Protein AF-A0A3A2ZMP0-F1 (afdb_monomer)

pLDDT: mean 93.8, std 7.43, range [56.88, 98.19]

Sequence (70 aa):
MTRRPNFLVIVADDLGFSDTGAYGGEIKTPNIDNLAKTGIRFTDFYAAAACSPTRAMLLSGTDNRRSLGV

Foldseek 3Di:
DDDDDDDDDDDDDPDDQQCDVLNPHPDDDPVVNVCVVVDPDDPDDDAPPDDVQRVQCVVPVDHSCVSVVD

Solvent-accessible surface area (backbone atoms only — not comparable to full-atom values): 4716 Å² total; per-residue (Å²): 132,86,77,82,82,87,87,87,88,86,83,80,80,92,72,55,78,54,49,36,43,73,59,74,18,88,47,91,38,68,71,61,33,49,49,42,72,76,55,84,72,80,94,85,77,85,76,56,100,46,70,68,52,34,55,35,20,69,76,67,76,41,56,57,48,74,48,68,74,100

Secondary structure (DSSP, 8-state):
-PPPPP------SS--GGGSGGGT-SS--HHHHHHHHHS---SS----SSHHHHHHHHHHSS-HHHHH--

Organism: NCBI:txid2070753

Mean predicted aligned error: 3.95 Å

Radius of gyration: 15.16 Å; Cα contacts (8 Å, |Δi|>4): 48; chains: 1; bounding box: 42×20×39 Å

Structure (mmCIF, N/CA/C/O backbone):
data_AF-A0A3A2ZMP0-F1
#
_entry.id   AF-A0A3A2ZMP0-F1
#
loop_
_atom_site.group_PDB
_atom_site.id
_atom_site.type_symbol
_atom_site.label_atom_id
_atom_site.label_alt_id
_atom_site.label_comp_id
_atom_site.label_asym_id
_atom_site.label_entity_id
_atom_site.label_seq_id
_atom_site.pdbx_PDB_ins_code
_atom_site.Cartn_x
_atom_site.Cartn_y
_atom_site.Cartn_z
_atom_site.occupancy
_atom_site.B_iso_or_equiv
_atom_site.auth_seq_id
_atom_site.auth_comp_id
_atom_site.auth_asym_id
_atom_site.auth_atom_id
_atom_site.pdbx_PDB_model_num
ATOM 1 N N . MET A 1 1 ? -33.263 8.567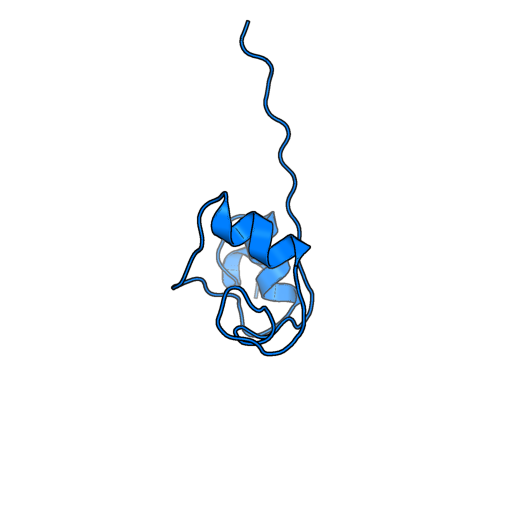 -9.633 1.00 56.88 1 MET A N 1
ATOM 2 C CA . MET A 1 1 ? -31.961 8.271 -10.272 1.00 56.88 1 MET A CA 1
ATOM 3 C C . MET A 1 1 ? -30.945 8.062 -9.164 1.00 56.88 1 MET A C 1
ATOM 5 O O . MET A 1 1 ? -30.870 8.907 -8.281 1.00 56.88 1 MET A O 1
ATOM 9 N N . THR A 1 2 ? -30.228 6.940 -9.143 1.00 80.88 2 THR A N 1
ATOM 10 C CA . THR A 1 2 ? -29.152 6.722 -8.168 1.00 80.88 2 THR A CA 1
ATOM 11 C C . THR A 1 2 ? -28.000 7.676 -8.483 1.00 80.88 2 THR A C 1
ATOM 13 O O . THR A 1 2 ? -27.560 7.785 -9.628 1.00 80.88 2 THR A O 1
ATOM 16 N N . ARG A 1 3 ? -27.550 8.441 -7.483 1.00 92.94 3 ARG A N 1
ATOM 17 C CA . ARG A 1 3 ? -26.414 9.358 -7.639 1.00 92.94 3 ARG A CA 1
ATOM 18 C C . ARG A 1 3 ? -25.165 8.532 -7.953 1.00 92.94 3 ARG A C 1
ATOM 20 O O . ARG A 1 3 ? -24.905 7.547 -7.266 1.00 92.94 3 ARG A O 1
ATOM 27 N N . ARG A 1 4 ? -24.402 8.929 -8.978 1.00 95.75 4 ARG A N 1
ATOM 28 C CA . ARG A 1 4 ? -23.124 8.275 -9.300 1.00 95.75 4 ARG A CA 1
ATOM 29 C C . ARG A 1 4 ? -22.184 8.377 -8.088 1.00 95.75 4 ARG A C 1
ATOM 31 O O . ARG A 1 4 ? -22.060 9.478 -7.543 1.00 95.75 4 ARG A O 1
ATOM 38 N N . PRO A 1 5 ? -21.561 7.271 -7.650 1.00 96.75 5 PRO A N 1
ATOM 39 C CA . PRO A 1 5 ? -20.620 7.308 -6.540 1.00 96.75 5 PRO A CA 1
ATOM 40 C C . PRO A 1 5 ? -19.339 8.047 -6.942 1.00 96.75 5 PRO A C 1
ATOM 42 O O . PRO A 1 5 ? -18.961 8.066 -8.114 1.00 96.75 5 PRO A O 1
ATOM 45 N N . ASN A 1 6 ? -18.669 8.636 -5.954 1.00 97.12 6 ASN A N 1
ATOM 46 C CA . ASN A 1 6 ? -17.312 9.153 -6.110 1.00 97.12 6 ASN A CA 1
ATOM 47 C C . ASN A 1 6 ? -16.318 8.065 -5.696 1.00 97.12 6 ASN A C 1
ATOM 49 O O . ASN A 1 6 ? -16.554 7.369 -4.709 1.00 97.12 6 ASN A O 1
ATOM 53 N N . PHE A 1 7 ? -15.200 7.965 -6.409 1.00 96.88 7 PHE A N 1
ATOM 54 C CA . PHE A 1 7 ? -14.109 7.051 -6.081 1.00 96.88 7 PHE A CA 1
ATOM 55 C C . PHE A 1 7 ? -12.891 7.861 -5.633 1.00 96.88 7 PHE A C 1
ATOM 57 O O . PHE A 1 7 ? -12.458 8.765 -6.345 1.00 96.88 7 PHE A O 1
ATOM 64 N N . LEU A 1 8 ? -12.348 7.540 -4.457 1.00 97.06 8 LEU A N 1
ATOM 65 C CA . LEU A 1 8 ? -11.112 8.114 -3.926 1.00 97.06 8 LEU A CA 1
ATOM 66 C C . LEU A 1 8 ? -10.092 6.987 -3.756 1.00 97.06 8 LEU A C 1
ATOM 68 O O . LEU A 1 8 ? -10.333 6.052 -2.997 1.00 97.06 8 LEU A O 1
ATOM 72 N N . VAL A 1 9 ? -8.963 7.090 -4.456 1.00 97.12 9 VAL A N 1
ATOM 73 C CA . VAL A 1 9 ? -7.847 6.141 -4.360 1.00 97.12 9 VAL A CA 1
ATOM 74 C C . VAL A 1 9 ? -6.689 6.839 -3.656 1.00 97.12 9 VAL A C 1
ATOM 76 O O . VAL A 1 9 ? -6.211 7.868 -4.128 1.00 97.12 9 VAL A O 1
ATOM 79 N N . ILE A 1 10 ? -6.253 6.291 -2.522 1.00 97.44 10 ILE A N 1
ATOM 80 C CA . ILE A 1 10 ? -5.124 6.803 -1.735 1.00 97.44 10 ILE A CA 1
ATOM 81 C C . ILE A 1 10 ? -3.975 5.804 -1.870 1.00 97.44 10 ILE A C 1
ATOM 83 O O . ILE A 1 10 ? -4.145 4.630 -1.552 1.00 97.44 10 ILE A O 1
ATOM 87 N N . VAL A 1 11 ? -2.816 6.270 -2.338 1.00 97.19 11 VAL A N 1
ATOM 88 C CA . VAL A 1 11 ? -1.608 5.452 -2.514 1.00 97.19 11 VAL A CA 1
ATOM 89 C C . VAL A 1 11 ? -0.509 6.021 -1.625 1.00 97.19 11 VAL A C 1
ATOM 91 O O . VAL A 1 11 ? -0.079 7.153 -1.838 1.00 97.19 11 VAL A O 1
ATOM 94 N N . ALA A 1 12 ? -0.071 5.247 -0.634 1.00 97.00 12 ALA A N 1
ATOM 95 C CA . ALA A 1 12 ? 1.087 5.582 0.190 1.00 97.00 12 ALA A CA 1
ATOM 96 C C . ALA A 1 12 ? 2.384 5.134 -0.506 1.00 97.00 12 ALA A C 1
ATOM 98 O O . ALA A 1 12 ? 2.376 4.136 -1.226 1.00 97.00 12 ALA A O 1
ATOM 99 N N . ASP A 1 13 ? 3.473 5.879 -0.310 1.00 97.19 13 ASP A N 1
ATOM 100 C CA . ASP A 1 13 ? 4.807 5.525 -0.812 1.00 97.19 13 ASP A CA 1
ATOM 101 C C . ASP A 1 13 ? 5.617 4.877 0.312 1.00 97.19 13 ASP A C 1
ATOM 103 O O . ASP A 1 13 ? 5.588 5.381 1.434 1.00 97.19 13 ASP A O 1
ATOM 107 N N . ASP A 1 14 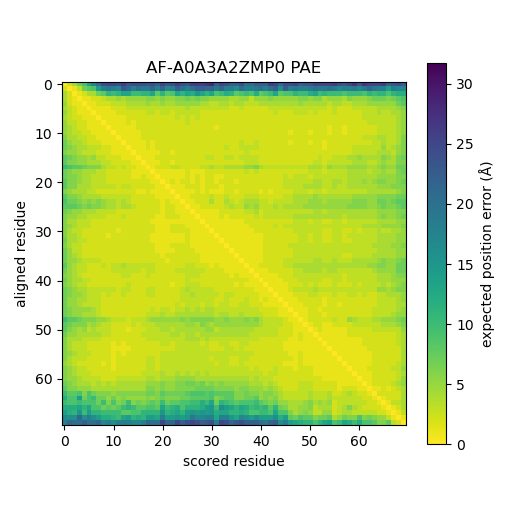? 6.284 3.762 0.014 1.00 95.81 14 ASP A N 1
ATOM 108 C CA . ASP A 1 14 ? 7.135 2.994 0.938 1.00 95.81 14 ASP A CA 1
ATOM 109 C C . ASP A 1 14 ? 6.519 2.662 2.315 1.00 95.81 14 ASP A C 1
ATOM 111 O O . ASP A 1 14 ? 7.229 2.492 3.304 1.00 95.81 14 ASP A O 1
ATOM 115 N N . LEU A 1 15 ? 5.190 2.520 2.388 1.00 96.12 15 LEU A N 1
ATOM 116 C CA . LEU A 1 15 ? 4.501 2.077 3.602 1.00 96.12 15 LEU A CA 1
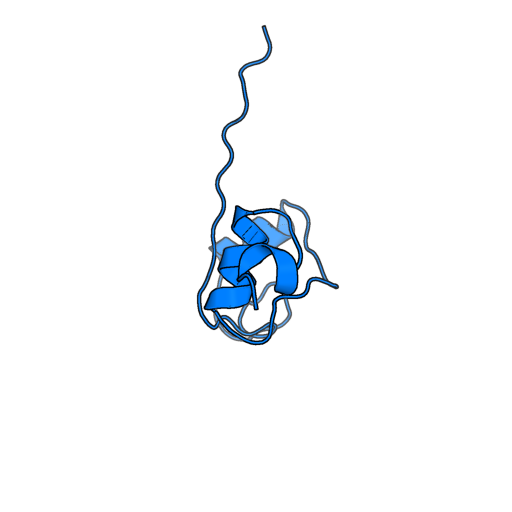ATOM 117 C C . LEU A 1 15 ? 4.640 0.558 3.770 1.00 96.12 15 LEU A C 1
ATOM 119 O O . LEU A 1 15 ? 4.102 -0.217 2.974 1.00 96.12 15 LEU A O 1
ATOM 123 N N . GLY A 1 16 ? 5.329 0.133 4.825 1.00 94.25 16 GLY A N 1
ATOM 124 C CA . GLY A 1 16 ? 5.496 -1.267 5.182 1.00 94.25 16 GLY A CA 1
ATOM 125 C C . GLY A 1 16 ? 4.191 -1.915 5.646 1.00 94.25 16 GLY A C 1
ATOM 126 O O . GLY A 1 16 ? 3.306 -1.274 6.215 1.00 94.25 16 GLY A O 1
ATOM 127 N N . PHE A 1 17 ? 4.076 -3.232 5.443 1.00 93.81 17 PHE A N 1
ATOM 128 C CA . PHE A 1 17 ? 2.881 -3.990 5.834 1.00 93.81 17 PHE A CA 1
ATOM 129 C C . PHE A 1 17 ? 2.568 -3.852 7.332 1.00 93.81 17 PHE A C 1
ATOM 131 O O . PHE A 1 17 ? 1.416 -3.658 7.710 1.00 93.81 17 PHE A O 1
ATOM 138 N N . SER A 1 18 ? 3.596 -3.893 8.182 1.00 93.94 18 SER A N 1
ATOM 139 C CA . SER A 1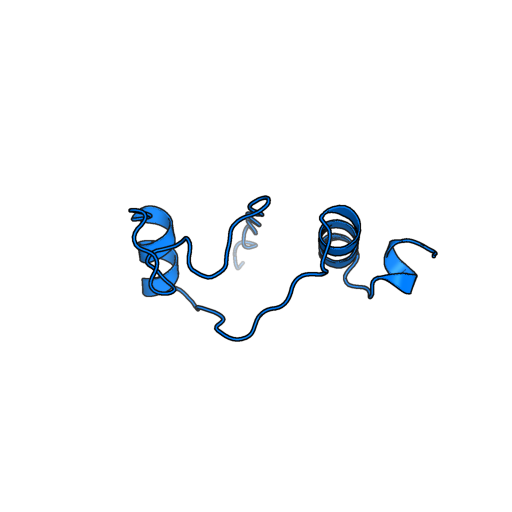 18 ? 3.478 -3.787 9.639 1.00 93.94 18 SER A CA 1
ATOM 140 C C . SER A 1 18 ? 3.545 -2.353 10.171 1.00 93.94 18 SER A C 1
ATOM 142 O O . SER A 1 18 ? 3.699 -2.177 11.373 1.00 93.94 18 SER A O 1
ATOM 144 N N . ASP A 1 19 ? 3.450 -1.324 9.328 1.00 96.12 19 ASP A N 1
ATOM 145 C CA . ASP A 1 19 ? 3.566 0.062 9.805 1.00 96.12 19 ASP A CA 1
ATOM 146 C C . ASP A 1 19 ? 2.251 0.589 10.382 1.00 96.12 19 ASP A C 1
ATOM 148 O O . ASP A 1 19 ? 2.251 1.450 11.257 1.00 96.12 19 ASP A O 1
ATOM 152 N N . THR A 1 20 ? 1.109 0.078 9.919 1.00 96.62 20 THR A N 1
ATOM 153 C CA . THR A 1 20 ? -0.208 0.529 10.398 1.00 96.62 20 THR A CA 1
ATOM 154 C C . THR A 1 20 ? -0.728 -0.360 11.523 1.00 96.62 20 THR A C 1
ATOM 156 O O . THR A 1 20 ? -0.600 -1.589 11.472 1.00 96.62 20 THR A O 1
ATOM 159 N N . GLY A 1 21 ? -1.398 0.242 12.508 1.00 96.56 21 GLY A N 1
ATOM 160 C CA . GLY A 1 21 ? -2.049 -0.489 13.600 1.00 96.56 21 GLY A CA 1
ATOM 161 C C . GLY A 1 21 ? -3.059 -1.525 13.093 1.00 96.56 21 GLY A C 1
ATOM 162 O O . GLY A 1 21 ? -3.175 -2.618 13.648 1.00 96.56 21 GLY A O 1
ATOM 163 N N . ALA A 1 22 ? -3.717 -1.240 11.966 1.00 95.75 22 ALA A N 1
ATOM 164 C CA . ALA A 1 22 ? -4.607 -2.160 11.263 1.00 95.75 22 ALA A CA 1
ATOM 165 C C . ALA A 1 22 ? -3.967 -3.506 10.875 1.00 95.75 22 ALA A C 1
ATOM 167 O O . ALA A 1 22 ? -4.711 -4.462 10.679 1.00 95.75 22 ALA A O 1
ATOM 168 N N . TYR A 1 23 ? -2.641 -3.615 10.778 1.00 96.38 23 TYR A N 1
ATOM 169 C CA . TYR A 1 23 ? -1.921 -4.865 10.489 1.00 96.38 23 TYR A CA 1
ATOM 170 C C . TYR A 1 23 ? -0.950 -5.271 11.611 1.00 96.38 23 TYR A C 1
ATOM 172 O O . TYR A 1 23 ? -0.085 -6.116 11.401 1.00 96.38 23 TYR A O 1
ATOM 180 N N . GLY A 1 24 ? -1.126 -4.723 12.819 1.00 95.00 24 GLY A N 1
ATOM 181 C CA . GLY A 1 24 ? -0.310 -5.055 13.992 1.00 95.00 24 GLY A CA 1
ATOM 182 C C . GLY A 1 24 ? 0.898 -4.142 14.217 1.00 95.00 24 GLY A C 1
ATOM 183 O O . GLY A 1 24 ? 1.755 -4.485 15.023 1.00 95.00 24 GLY A O 1
ATOM 184 N N . GLY A 1 25 ? 0.971 -3.000 13.528 1.00 96.25 25 GLY A N 1
ATOM 185 C CA . GLY A 1 25 ? 2.018 -2.001 13.733 1.00 96.25 25 GLY A CA 1
ATOM 186 C C . GLY A 1 25 ? 1.899 -1.219 15.039 1.00 96.25 25 GLY A C 1
ATOM 187 O O . GLY A 1 25 ? 0.816 -1.070 15.606 1.00 96.25 25 GLY A O 1
ATOM 188 N N . GLU A 1 26 ? 3.029 -0.681 15.499 1.00 96.06 26 GLU A N 1
ATOM 189 C CA . GLU A 1 26 ? 3.119 0.115 16.733 1.00 96.06 26 GLU A CA 1
ATOM 190 C C . GLU A 1 26 ? 2.871 1.617 16.505 1.00 96.06 26 GLU A C 1
ATOM 192 O O . GLU A 1 26 ? 2.579 2.363 17.446 1.00 96.06 26 GLU A O 1
ATOM 197 N N . ILE A 1 27 ? 2.971 2.082 15.253 1.00 97.25 27 ILE A N 1
ATOM 198 C CA . ILE A 1 27 ? 2.751 3.486 14.898 1.00 97.25 27 ILE A CA 1
ATOM 199 C C . ILE A 1 27 ? 1.259 3.802 15.033 1.00 97.25 27 ILE A C 1
ATOM 201 O O . ILE A 1 27 ? 0.390 3.106 14.509 1.00 97.25 27 ILE A O 1
ATOM 205 N N . LYS A 1 28 ? 0.945 4.903 15.722 1.00 97.56 28 LYS A N 1
ATOM 206 C CA . LYS A 1 28 ? -0.439 5.352 15.908 1.00 97.56 28 LYS A CA 1
ATOM 207 C C . LYS A 1 28 ? -1.019 5.868 14.588 1.00 97.56 28 LYS A C 1
ATOM 209 O O . LYS A 1 28 ? -0.769 7.011 14.210 1.00 97.56 28 LYS A O 1
ATOM 214 N N . THR A 1 29 ? -1.861 5.062 13.939 1.00 98.19 29 THR A N 1
ATOM 215 C CA . THR A 1 29 ? -2.529 5.383 12.664 1.00 98.19 29 THR A CA 1
ATOM 216 C C . THR A 1 29 ? -4.062 5.436 12.779 1.00 98.19 29 THR A C 1
ATOM 218 O O . THR A 1 29 ? -4.762 4.784 12.002 1.00 98.19 29 THR A O 1
ATOM 221 N N . PRO A 1 30 ? -4.641 6.249 13.689 1.00 97.88 30 PRO A N 1
ATOM 222 C CA . PRO A 1 30 ? -6.050 6.133 14.086 1.00 97.88 30 PRO A CA 1
ATOM 223 C C . PRO A 1 30 ? -7.056 6.292 12.934 1.00 97.88 30 PRO A C 1
ATOM 225 O O . PRO A 1 30 ? -8.091 5.629 12.927 1.00 97.88 30 PRO A O 1
ATOM 228 N N . ASN A 1 31 ? -6.755 7.133 11.938 1.00 97.94 31 ASN A N 1
ATOM 229 C CA . ASN A 1 31 ? -7.629 7.324 10.776 1.00 97.94 31 ASN A CA 1
ATOM 230 C C . ASN A 1 31 ? -7.632 6.098 9.847 1.00 97.94 31 ASN A C 1
ATOM 232 O O . ASN A 1 31 ? -8.693 5.695 9.376 1.00 97.94 31 ASN A O 1
ATOM 236 N N . ILE A 1 32 ? -6.467 5.484 9.617 1.00 97.62 32 ILE A N 1
ATOM 237 C CA . ILE A 1 32 ? -6.338 4.270 8.796 1.00 97.62 32 ILE A CA 1
ATOM 238 C C . ILE A 1 32 ? -6.979 3.088 9.528 1.00 97.62 32 ILE A C 1
ATOM 240 O O . ILE A 1 32 ? -7.744 2.331 8.935 1.00 97.62 32 ILE A O 1
ATOM 244 N N . ASP A 1 33 ? -6.745 2.981 10.836 1.00 97.38 33 ASP A N 1
ATOM 245 C CA . ASP A 1 33 ? -7.310 1.919 11.669 1.00 97.38 33 ASP A CA 1
ATOM 246 C C . ASP A 1 33 ? -8.841 1.981 11.690 1.00 97.38 33 ASP A C 1
ATOM 248 O O . ASP A 1 33 ? -9.514 0.951 11.651 1.00 97.38 33 ASP A O 1
ATOM 252 N N . ASN A 1 34 ? -9.413 3.189 11.719 1.00 98.00 34 ASN A N 1
ATOM 253 C CA . ASN A 1 34 ? -10.858 3.374 11.643 1.00 98.00 34 ASN A CA 1
ATOM 254 C C . ASN A 1 34 ? -11.427 2.966 10.273 1.00 98.00 34 ASN A C 1
ATOM 256 O O . ASN A 1 34 ? -12.462 2.300 10.219 1.00 98.00 34 ASN A O 1
ATOM 260 N N . LEU A 1 35 ? -10.743 3.303 9.172 1.00 97.44 35 LEU A N 1
ATOM 261 C CA . LEU A 1 35 ? -11.129 2.848 7.829 1.00 97.44 35 LEU A CA 1
ATOM 262 C C . LEU A 1 35 ? -11.083 1.317 7.721 1.00 97.44 35 LEU A C 1
ATOM 264 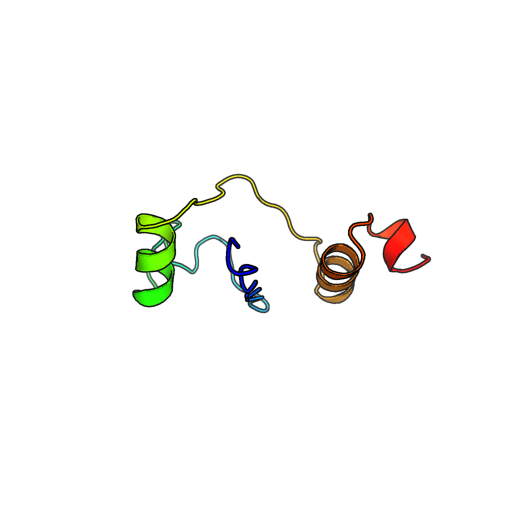O O . LEU A 1 35 ? -12.015 0.710 7.200 1.00 97.44 35 LEU A O 1
ATOM 268 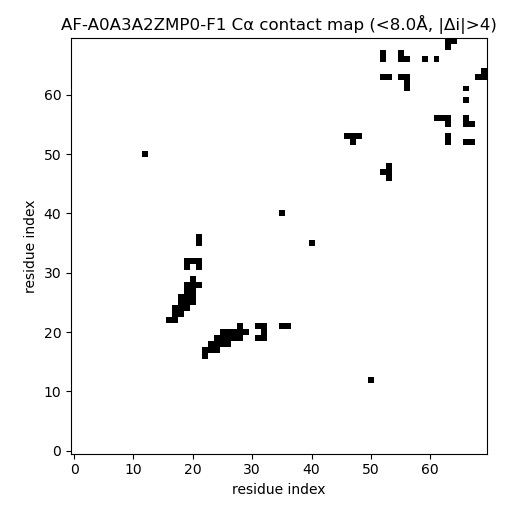N N . ALA A 1 36 ? -10.052 0.679 8.276 1.00 96.38 36 ALA A N 1
ATOM 269 C CA . ALA A 1 36 ? -9.925 -0.776 8.285 1.00 96.38 36 ALA A CA 1
ATOM 270 C C . ALA A 1 36 ? -11.007 -1.476 9.132 1.00 96.38 36 ALA A C 1
ATOM 272 O O . ALA A 1 36 ? -11.442 -2.568 8.778 1.00 96.38 36 ALA A O 1
ATOM 273 N N . LYS A 1 37 ? -11.452 -0.858 10.237 1.00 96.75 37 LYS A N 1
ATOM 274 C CA . LYS A 1 37 ? -12.524 -1.380 11.109 1.00 96.75 37 LYS A CA 1
ATOM 275 C C . LYS A 1 37 ? -13.923 -1.230 10.516 1.00 96.75 37 LYS A C 1
ATOM 277 O O . LYS A 1 37 ? -14.787 -2.055 10.792 1.00 96.75 37 LYS A O 1
ATOM 282 N N . THR A 1 38 ? -14.162 -0.156 9.767 1.00 97.94 38 THR A N 1
ATOM 283 C CA . THR A 1 38 ? -15.486 0.179 9.209 1.00 97.94 38 THR A CA 1
ATOM 284 C C . THR A 1 38 ? -15.667 -0.275 7.762 1.00 97.94 38 THR A C 1
ATOM 286 O O . THR A 1 38 ? -16.782 -0.234 7.244 1.00 97.94 38 THR A O 1
ATOM 289 N N . GLY A 1 39 ? -14.587 -0.707 7.111 1.00 96.31 39 GLY A N 1
ATOM 290 C CA . GLY A 1 39 ? -14.572 -1.169 5.731 1.00 96.31 39 GLY A CA 1
ATOM 291 C C . GLY A 1 39 ? -14.123 -2.621 5.586 1.00 96.31 39 GLY A C 1
ATOM 292 O O . GLY A 1 39 ? -14.336 -3.463 6.456 1.00 96.31 39 GLY A O 1
ATOM 293 N N . ILE A 1 40 ? -13.498 -2.907 4.445 1.00 97.12 40 ILE A N 1
ATOM 294 C CA . ILE A 1 40 ? -12.919 -4.212 4.121 1.00 97.12 40 ILE A CA 1
ATOM 295 C C . ILE A 1 40 ? -11.397 -4.089 4.180 1.00 97.12 40 ILE A C 1
ATOM 297 O O . ILE A 1 40 ? -10.823 -3.149 3.630 1.00 97.12 40 ILE A O 1
ATOM 301 N N . ARG A 1 41 ? -10.748 -5.061 4.827 1.00 95.50 41 ARG A N 1
ATOM 302 C CA . ARG A 1 41 ? -9.290 -5.157 4.944 1.00 95.50 41 ARG A CA 1
ATOM 303 C C . ARG A 1 41 ? -8.780 -6.353 4.145 1.00 95.50 41 ARG A C 1
ATOM 305 O O . ARG A 1 41 ? -9.260 -7.466 4.341 1.00 95.50 41 ARG A O 1
ATOM 312 N N . PHE A 1 42 ? -7.792 -6.127 3.284 1.00 95.75 42 PHE A N 1
ATOM 313 C CA . PHE A 1 42 ? -7.138 -7.182 2.512 1.00 95.75 42 PHE A CA 1
ATOM 314 C C . PHE A 1 42 ? -5.899 -7.678 3.256 1.00 95.75 42 PHE A C 1
ATOM 316 O O . PHE A 1 42 ? -4.992 -6.903 3.526 1.00 95.75 42 PHE A O 1
ATOM 323 N N . THR A 1 43 ? -5.844 -8.965 3.584 1.00 95.12 43 THR A N 1
ATOM 324 C CA . THR A 1 43 ? -4.667 -9.582 4.223 1.00 95.12 43 THR A CA 1
ATOM 325 C C . THR A 1 43 ? -3.712 -10.229 3.225 1.00 95.12 43 THR A C 1
ATOM 327 O O . THR A 1 43 ? -2.636 -10.658 3.620 1.00 95.12 43 THR A O 1
ATOM 330 N N . ASP A 1 44 ? -4.115 -10.302 1.956 1.00 96.25 44 ASP A N 1
ATOM 331 C CA . ASP A 1 44 ? -3.380 -10.942 0.866 1.00 96.25 44 ASP A CA 1
ATOM 332 C C . ASP A 1 44 ? -3.411 -10.035 -0.378 1.00 96.25 44 ASP A C 1
ATOM 334 O O . ASP A 1 44 ? -4.177 -10.235 -1.321 1.00 96.25 44 ASP A O 1
ATOM 338 N N . PHE A 1 45 ? -2.665 -8.929 -0.309 1.00 95.31 45 PHE A N 1
ATOM 339 C CA . PHE A 1 45 ? -2.563 -7.914 -1.360 1.00 95.31 45 PHE A CA 1
ATOM 340 C C . PHE A 1 45 ? -1.092 -7.658 -1.687 1.00 95.31 45 PHE A C 1
ATOM 342 O O . PHE A 1 45 ? -0.275 -7.489 -0.784 1.00 95.31 45 PHE A O 1
ATOM 349 N N . TYR A 1 46 ? -0.769 -7.583 -2.978 1.00 95.31 46 TYR A N 1
ATOM 350 C CA . TYR A 1 46 ? 0.607 -7.496 -3.456 1.00 95.31 46 TYR A CA 1
ATOM 351 C C . TYR A 1 46 ? 0.838 -6.257 -4.319 1.00 95.31 46 TYR A C 1
ATOM 353 O O . TYR A 1 46 ? 0.042 -5.927 -5.198 1.00 95.31 46 TYR A O 1
ATOM 361 N N . ALA A 1 47 ? 1.984 -5.619 -4.097 1.00 95.25 47 ALA A N 1
ATOM 362 C CA . ALA A 1 47 ? 2.566 -4.615 -4.977 1.00 95.25 47 ALA A CA 1
ATOM 363 C C . ALA A 1 47 ? 3.786 -5.207 -5.703 1.00 95.25 47 ALA A C 1
ATOM 365 O O . ALA A 1 47 ? 4.343 -6.222 -5.281 1.00 95.25 47 ALA A O 1
ATOM 366 N N . ALA A 1 48 ? 4.225 -4.571 -6.791 1.00 95.50 48 ALA A N 1
ATOM 367 C CA . ALA A 1 48 ? 5.529 -4.891 -7.360 1.00 95.50 48 ALA A CA 1
ATOM 368 C C . ALA A 1 48 ? 6.648 -4.364 -6.447 1.00 95.50 48 ALA A C 1
ATOM 370 O O . ALA A 1 48 ? 6.445 -3.442 -5.659 1.00 95.50 48 ALA A O 1
ATOM 371 N N . ALA A 1 49 ? 7.858 -4.900 -6.608 1.00 92.62 49 ALA A N 1
ATOM 372 C CA . ALA A 1 49 ? 9.017 -4.555 -5.781 1.00 92.62 49 ALA A CA 1
ATOM 373 C C . ALA A 1 49 ? 9.553 -3.115 -5.966 1.00 92.62 49 ALA A C 1
ATOM 375 O O . ALA A 1 49 ? 10.550 -2.759 -5.348 1.00 92.62 49 ALA A O 1
ATOM 376 N N . ALA A 1 50 ? 8.942 -2.295 -6.832 1.00 94.19 50 ALA A N 1
ATOM 377 C CA . ALA A 1 50 ? 9.370 -0.922 -7.093 1.00 94.19 50 ALA A CA 1
ATOM 378 C C . ALA A 1 50 ? 8.184 0.013 -7.388 1.00 94.19 50 ALA A C 1
ATOM 380 O O . ALA A 1 50 ? 7.124 -0.420 -7.852 1.00 94.19 50 ALA A O 1
ATOM 381 N N . CYS A 1 51 ? 8.390 1.317 -7.178 1.00 94.81 51 CYS A N 1
ATOM 382 C CA . CYS A 1 51 ? 7.353 2.345 -7.301 1.00 94.81 51 CYS A CA 1
ATOM 383 C C . CYS A 1 51 ? 6.757 2.412 -8.719 1.00 94.81 51 CYS A C 1
ATOM 385 O O . CYS A 1 51 ? 5.537 2.367 -8.883 1.00 94.81 51 CYS A O 1
ATOM 387 N N . SER A 1 52 ? 7.606 2.494 -9.751 1.00 94.88 52 SER A N 1
ATOM 388 C CA . SER A 1 52 ? 7.178 2.635 -11.152 1.00 94.88 52 SER A CA 1
ATOM 389 C C . SER A 1 52 ? 6.280 1.489 -11.641 1.00 94.88 52 SER A C 1
ATOM 391 O O . SER A 1 52 ? 5.177 1.789 -12.100 1.00 94.88 52 SER A O 1
ATOM 393 N N . PRO A 1 53 ? 6.659 0.195 -11.523 1.00 95.25 53 PRO A N 1
ATOM 394 C CA . PRO A 1 53 ? 5.782 -0.898 -11.942 1.00 95.25 53 PRO A CA 1
ATOM 395 C C . PRO A 1 53 ? 4.481 -0.946 -11.138 1.00 95.25 53 PRO A C 1
ATOM 397 O O . PRO A 1 53 ? 3.421 -1.110 -11.732 1.00 95.25 53 PRO A O 1
ATOM 400 N N . THR A 1 54 ? 4.513 -0.728 -9.820 1.00 96.38 54 THR A N 1
ATOM 401 C CA . THR A 1 54 ? 3.291 -0.712 -8.996 1.00 96.38 54 THR A CA 1
ATOM 402 C C . THR A 1 54 ? 2.297 0.346 -9.476 1.00 96.38 54 THR A C 1
ATOM 404 O O . THR A 1 54 ? 1.122 0.048 -9.689 1.00 96.38 54 THR A O 1
ATOM 407 N N . ARG A 1 55 ? 2.766 1.579 -9.704 1.00 96.81 55 ARG A N 1
ATOM 408 C CA . ARG A 1 55 ? 1.912 2.691 -10.153 1.00 96.81 55 ARG A CA 1
ATOM 409 C C . ARG A 1 55 ? 1.418 2.488 -11.588 1.00 96.81 55 ARG A C 1
ATOM 411 O O . ARG A 1 55 ? 0.255 2.770 -11.868 1.00 96.81 55 ARG A O 1
ATOM 418 N N . ALA A 1 56 ? 2.264 1.962 -12.476 1.00 96.56 56 ALA A N 1
ATOM 419 C CA . ALA A 1 56 ? 1.889 1.681 -13.860 1.00 96.56 56 ALA A CA 1
ATOM 420 C C . ALA A 1 56 ? 0.800 0.598 -13.947 1.00 96.56 56 ALA A C 1
ATOM 422 O O . ALA A 1 56 ? -0.206 0.798 -14.630 1.00 96.56 56 ALA A O 1
ATOM 423 N N . MET A 1 57 ? 0.942 -0.507 -13.207 1.00 96.69 57 MET A N 1
ATOM 424 C CA . MET A 1 57 ? -0.068 -1.572 -13.152 1.00 96.69 57 MET A CA 1
ATOM 425 C C . MET A 1 57 ? -1.390 -1.081 -12.543 1.00 96.69 57 MET A C 1
ATOM 427 O O . MET A 1 57 ? -2.453 -1.384 -13.078 1.00 96.69 57 MET A O 1
ATOM 431 N N . LEU A 1 58 ? -1.341 -0.270 -11.476 1.00 96.69 58 LEU A N 1
ATOM 432 C CA . LEU A 1 58 ? -2.538 0.287 -10.832 1.00 96.69 58 LEU A CA 1
ATOM 433 C C . LEU A 1 58 ? -3.371 1.157 -11.786 1.00 96.69 58 LEU A C 1
ATOM 435 O O . LEU A 1 58 ? -4.594 1.052 -11.802 1.00 96.69 58 LEU A O 1
ATOM 439 N N . LEU A 1 59 ? -2.719 2.024 -12.568 1.00 96.38 59 LEU A N 1
A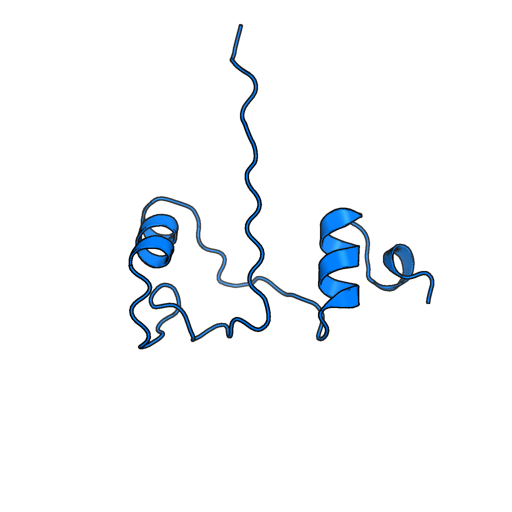TOM 440 C CA . LEU A 1 59 ? -3.405 2.967 -13.460 1.00 96.38 59 LEU A CA 1
ATOM 441 C C . LEU A 1 59 ? -3.864 2.329 -14.777 1.00 96.38 59 LEU A C 1
ATOM 443 O O . LEU A 1 59 ? -4.848 2.779 -15.360 1.00 96.38 59 LEU A O 1
ATOM 447 N N . SER A 1 60 ? -3.152 1.307 -15.255 1.00 96.19 60 SER A N 1
ATOM 448 C CA . SER A 1 60 ? -3.467 0.622 -16.518 1.00 96.19 60 SER A CA 1
ATOM 449 C C . SER A 1 60 ? -4.382 -0.591 -16.350 1.00 96.19 60 SER A C 1
ATOM 451 O O . SER A 1 60 ? -5.047 -0.987 -17.305 1.00 96.19 60 SER A O 1
ATOM 453 N N . GLY A 1 61 ? -4.412 -1.206 -15.163 1.00 95.62 61 GLY A N 1
ATOM 454 C CA . GLY A 1 61 ? -5.0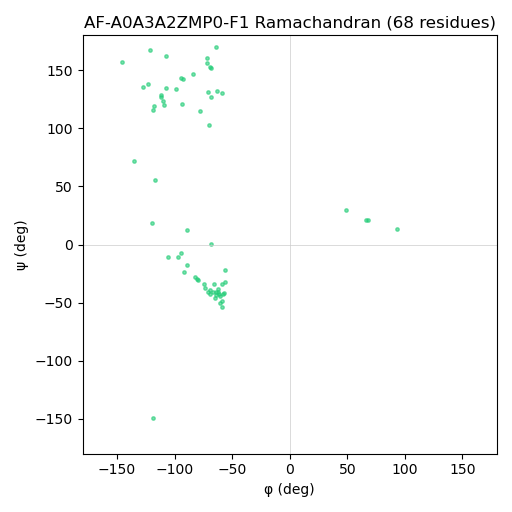93 -2.480 -14.939 1.00 95.62 61 GLY A CA 1
ATOM 455 C C . GLY A 1 61 ? -4.429 -3.663 -15.655 1.00 95.62 61 GLY A C 1
ATOM 456 O O . GLY A 1 61 ? -5.093 -4.667 -15.911 1.00 95.62 61 GLY A O 1
ATOM 457 N N . THR A 1 62 ? -3.144 -3.557 -16.016 1.00 95.38 62 THR A N 1
ATOM 458 C CA . THR A 1 62 ? -2.390 -4.617 -16.707 1.00 95.38 62 THR A CA 1
ATOM 459 C C . THR A 1 62 ? -1.164 -5.062 -15.914 1.00 95.38 62 THR A C 1
ATOM 461 O O . THR A 1 62 ? -0.744 -4.383 -14.983 1.00 95.38 62 THR A O 1
ATOM 464 N N . ASP A 1 63 ? -0.554 -6.180 -16.314 1.00 93.00 63 ASP A N 1
ATOM 465 C CA . ASP A 1 63 ? 0.719 -6.641 -15.748 1.00 93.00 63 ASP A CA 1
ATOM 466 C C . ASP A 1 63 ? 1.894 -5.677 -16.031 1.00 93.00 63 ASP A C 1
ATOM 468 O O . ASP A 1 63 ? 1.786 -4.709 -16.796 1.00 93.00 63 ASP A O 1
ATOM 472 N N . ASN A 1 64 ? 3.032 -5.925 -15.379 1.00 89.50 64 ASN A N 1
ATOM 473 C CA . ASN A 1 64 ? 4.247 -5.112 -15.487 1.00 89.50 64 ASN A CA 1
ATOM 474 C C . ASN A 1 64 ? 4.773 -5.007 -16.930 1.00 89.50 64 ASN A C 1
ATOM 476 O O . ASN A 1 64 ? 5.133 -3.923 -17.381 1.00 89.50 64 ASN A O 1
ATOM 480 N N . ARG A 1 65 ? 4.76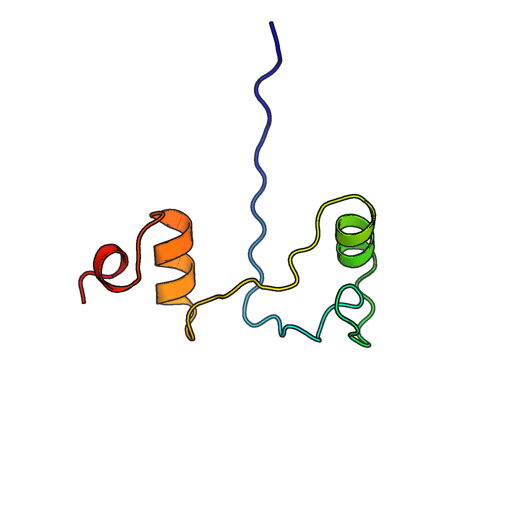8 -6.119 -17.663 1.00 88.06 65 ARG A N 1
ATOM 481 C CA . ARG A 1 65 ? 5.255 -6.229 -19.039 1.00 88.06 65 ARG A CA 1
ATOM 482 C C . ARG A 1 65 ? 4.417 -5.382 -19.993 1.00 88.06 65 ARG A C 1
ATOM 484 O O . ARG A 1 65 ? 4.953 -4.678 -20.842 1.00 88.06 65 ARG A O 1
ATOM 491 N N . ARG A 1 66 ? 3.092 -5.410 -19.843 1.00 87.88 66 ARG A N 1
ATOM 492 C CA . ARG A 1 66 ? 2.166 -4.597 -20.643 1.00 87.88 66 ARG A CA 1
ATOM 493 C C . ARG A 1 66 ? 2.195 -3.124 -20.251 1.00 87.88 66 ARG A C 1
ATOM 495 O O . ARG A 1 66 ? 2.095 -2.276 -21.130 1.00 87.88 66 ARG A O 1
ATOM 502 N N . SER A 1 67 ? 2.328 -2.822 -18.962 1.00 85.38 67 SER A N 1
ATOM 503 C CA . SER A 1 67 ? 2.240 -1.445 -18.457 1.00 85.38 67 SER A CA 1
ATOM 504 C C . SER A 1 67 ? 3.518 -0.628 -18.659 1.00 85.38 67 SER A C 1
ATOM 506 O O . SER A 1 67 ? 3.429 0.584 -18.835 1.00 85.38 67 SER A O 1
ATOM 508 N N . LEU A 1 68 ? 4.692 -1.267 -18.656 1.00 78.62 68 LEU A N 1
ATOM 509 C CA . LEU A 1 68 ? 5.984 -0.594 -18.836 1.00 78.62 68 LEU A CA 1
ATOM 510 C C . LEU A 1 68 ? 6.620 -0.827 -20.214 1.00 78.62 68 LEU A C 1
ATOM 512 O O . LEU A 1 68 ? 7.586 -0.145 -20.545 1.00 78.62 68 LEU A O 1
ATOM 516 N N . GLY A 1 69 ? 6.092 -1.754 -21.021 1.00 73.88 69 GLY A N 1
ATOM 517 C CA . GLY A 1 69 ? 6.604 -2.030 -22.367 1.00 73.88 69 GLY A CA 1
ATOM 518 C C . GLY A 1 69 ? 8.017 -2.621 -22.391 1.00 73.88 69 GLY A C 1
ATOM 519 O O . GLY A 1 69 ? 8.693 -2.524 -23.416 1.00 73.88 69 GLY A O 1
ATOM 520 N N . VAL A 1 70 ? 8.451 -3.207 -21.270 1.00 60.41 70 VAL A N 1
ATOM 521 C CA . VAL A 1 70 ? 9.742 -3.890 -21.088 1.00 60.41 70 VAL A CA 1
ATOM 522 C C . VAL A 1 70 ? 9.561 -5.398 -20.982 1.00 60.41 70 VAL A C 1
ATOM 524 O O . VAL A 1 70 ? 8.527 -5.849 -20.432 1.00 60.41 70 VAL A O 1
#

InterPro domains:
  IPR000917 Sulfatase, N-terminal [PF00884] (5-66)
  IPR017850 Alkaline-phosphatase-like, core domain superfamily [G3DSA:3.40.720.10] (1-68)
  IPR017850 Alkaline-phosphatase-like, core domain superfamily [SSF53649] (4-66)
  IPR050738 Sulfatase enzyme [PTHR42693] (3-67)